Protein AF-U1P4Q9-F1 (afdb_monomer_lite)

Structure (mmCIF, N/CA/C/O backbone):
data_AF-U1P4Q9-F1
#
_entry.id   AF-U1P4Q9-F1
#
loop_
_atom_site.group_PDB
_atom_site.id
_atom_site.type_symbol
_atom_site.label_atom_id
_atom_site.label_alt_id
_atom_site.label_comp_id
_atom_site.label_asym_id
_atom_site.label_entity_id
_atom_site.label_seq_id
_atom_site.pdbx_PDB_ins_code
_atom_site.Cartn_x
_atom_site.Cartn_y
_atom_site.Cartn_z
_atom_site.occupancy
_atom_site.B_iso_or_equiv
_atom_site.auth_seq_id
_atom_site.auth_comp_id
_atom_site.auth_asym_id
_atom_site.auth_atom_id
_atom_site.pdbx_PDB_model_num
ATOM 1 N N . MET A 1 1 ? -5.767 1.152 -58.302 1.00 47.34 1 MET A N 1
ATOM 2 C CA . MET A 1 1 ? -4.798 1.566 -57.270 1.00 47.34 1 MET A CA 1
ATOM 3 C C . MET A 1 1 ? -5.440 1.253 -55.922 1.00 47.34 1 MET A C 1
ATOM 5 O O . MET A 1 1 ? -6.352 1.966 -55.531 1.00 47.34 1 MET A O 1
ATOM 9 N N . LEU A 1 2 ? -5.078 0.125 -55.308 1.00 56.62 2 LEU A N 1
ATOM 10 C CA . LEU A 1 2 ? -5.417 -0.245 -53.924 1.00 56.62 2 LEU A CA 1
ATOM 11 C C . LEU A 1 2 ? -4.106 -0.182 -53.114 1.00 56.62 2 LEU A C 1
ATOM 13 O O . LEU A 1 2 ? -3.075 -0.543 -53.689 1.00 56.62 2 LEU A O 1
ATOM 17 N N . PRO A 1 3 ? -4.105 0.260 -51.844 1.00 65.81 3 PRO A N 1
ATOM 18 C CA . PRO A 1 3 ? -2.926 0.157 -50.985 1.00 65.81 3 PRO A CA 1
ATOM 19 C C . PRO A 1 3 ? -2.698 -1.303 -50.535 1.00 65.81 3 PRO A C 1
ATOM 21 O O . PRO A 1 3 ? -3.658 -2.080 -50.515 1.00 65.81 3 PRO A O 1
ATOM 24 N N . PRO A 1 4 ? -1.456 -1.701 -50.198 1.00 64.56 4 PRO A N 1
ATOM 25 C CA . PRO A 1 4 ? -1.182 -3.022 -49.634 1.00 64.56 4 PRO A CA 1
ATOM 26 C C . PRO A 1 4 ? -1.736 -3.145 -48.199 1.00 64.56 4 PRO A C 1
ATOM 28 O O . PRO A 1 4 ? -1.880 -2.126 -47.517 1.00 64.56 4 PRO A O 1
ATOM 31 N N . PRO A 1 5 ? -2.061 -4.367 -47.734 1.00 52.88 5 PRO A N 1
ATOM 32 C CA . PRO A 1 5 ? -2.440 -4.606 -46.347 1.00 52.88 5 PRO A CA 1
ATOM 33 C C . PRO A 1 5 ? -1.227 -4.411 -45.431 1.00 52.88 5 PRO A C 1
ATOM 35 O O . PRO A 1 5 ? -0.113 -4.798 -45.779 1.00 52.88 5 PRO A O 1
ATOM 38 N N . ALA A 1 6 ? -1.459 -3.793 -44.275 1.00 51.81 6 ALA A N 1
ATOM 39 C CA . ALA A 1 6 ? -0.475 -3.682 -43.211 1.00 51.81 6 ALA A CA 1
ATOM 40 C C . ALA A 1 6 ? -0.180 -5.078 -42.644 1.00 51.81 6 ALA A C 1
ATOM 42 O O . ALA A 1 6 ? -1.086 -5.743 -42.138 1.00 51.81 6 ALA A O 1
ATOM 43 N N . GLU A 1 7 ? 1.073 -5.516 -42.747 1.00 49.03 7 GLU A N 1
ATOM 44 C CA . GLU A 1 7 ? 1.612 -6.572 -41.895 1.00 49.03 7 GLU A CA 1
ATOM 45 C C . GLU A 1 7 ? 1.683 -6.011 -40.471 1.00 49.03 7 GLU A C 1
ATOM 47 O O . GLU A 1 7 ? 2.450 -5.092 -40.192 1.00 49.03 7 GLU A O 1
ATOM 52 N N . ALA A 1 8 ? 0.808 -6.504 -39.596 1.00 46.16 8 ALA A N 1
ATOM 53 C CA . ALA A 1 8 ? 0.954 -6.350 -38.157 1.00 46.16 8 ALA A CA 1
ATOM 54 C C . ALA A 1 8 ? 1.816 -7.523 -37.686 1.00 46.16 8 ALA A C 1
ATOM 56 O O . ALA A 1 8 ? 1.303 -8.613 -37.426 1.00 46.16 8 ALA A O 1
ATOM 57 N N . ASP A 1 9 ? 3.128 -7.300 -37.698 1.00 43.53 9 ASP A N 1
ATOM 58 C CA . ASP A 1 9 ? 4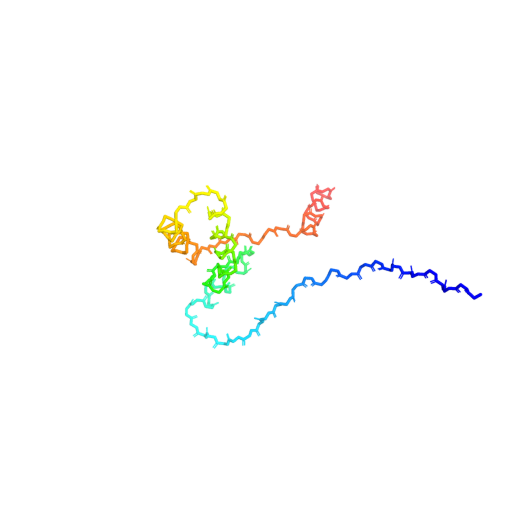.090 -8.189 -37.063 1.00 43.53 9 ASP A CA 1
ATOM 59 C C . ASP A 1 9 ? 3.959 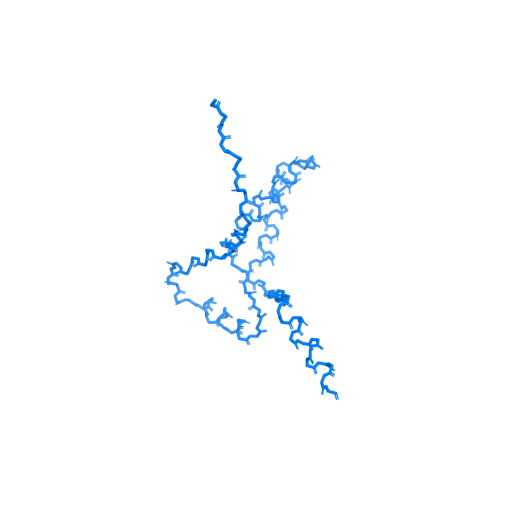-8.071 -35.540 1.00 43.53 9 ASP A C 1
ATOM 61 O O . ASP A 1 9 ? 3.588 -7.022 -35.004 1.00 43.53 9 ASP A O 1
ATOM 65 N N . SER A 1 10 ? 4.163 -9.203 -34.882 1.00 47.72 10 SER A N 1
ATOM 66 C CA . SER A 1 10 ? 4.029 -9.377 -33.440 1.00 47.72 10 SER A CA 1
ATOM 67 C C . SER A 1 10 ? 5.323 -8.988 -32.731 1.00 47.72 10 SER A C 1
ATOM 69 O O . SER A 1 10 ? 6.371 -8.918 -33.360 1.00 47.72 10 SER A O 1
ATOM 71 N N . ASP A 1 11 ? 5.219 -8.881 -31.406 1.00 40.66 11 ASP A N 1
ATOM 72 C CA . ASP A 1 11 ? 6.331 -8.868 -30.451 1.00 40.66 11 ASP A CA 1
ATOM 73 C C . ASP A 1 11 ? 7.120 -7.555 -30.360 1.00 40.66 11 ASP A C 1
ATOM 75 O O . ASP A 1 11 ? 7.986 -7.268 -31.178 1.00 40.66 11 ASP A O 1
ATOM 79 N N . ASP A 1 12 ? 6.831 -6.789 -29.305 1.00 38.91 12 ASP A N 1
ATOM 80 C CA . ASP A 1 12 ? 7.899 -6.271 -28.449 1.00 38.91 12 ASP A CA 1
ATOM 81 C C . ASP A 1 12 ? 7.326 -5.973 -27.057 1.00 38.91 12 ASP A C 1
ATOM 83 O O . ASP A 1 12 ? 6.760 -4.915 -26.775 1.00 38.91 12 ASP A O 1
ATOM 87 N N . ALA A 1 13 ? 7.374 -6.997 -26.210 1.00 48.72 13 ALA A N 1
ATOM 88 C CA . ALA A 1 13 ? 7.365 -6.813 -24.775 1.00 48.72 13 ALA A CA 1
ATOM 89 C C . ALA A 1 13 ? 8.809 -6.510 -24.358 1.00 48.72 13 ALA A C 1
ATOM 91 O O . ALA A 1 13 ? 9.572 -7.435 -24.091 1.00 48.72 13 ALA A O 1
ATOM 92 N N . GLU A 1 14 ? 9.167 -5.231 -24.286 1.00 38.53 1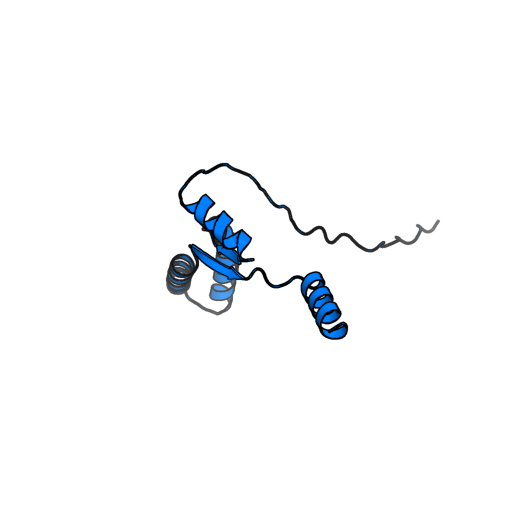4 GLU A N 1
ATOM 93 C CA . GLU A 1 14 ? 10.311 -4.781 -23.493 1.00 38.53 14 GLU A CA 1
ATOM 94 C C . GLU A 1 14 ? 9.791 -4.165 -22.191 1.00 38.53 14 GLU A C 1
ATOM 96 O O . GLU A 1 14 ? 9.450 -2.990 -22.077 1.00 38.53 14 GLU A O 1
ATOM 101 N N . ASP A 1 15 ? 9.664 -5.070 -21.221 1.00 37.75 15 ASP A N 1
ATOM 102 C CA . ASP A 1 15 ? 9.790 -4.803 -19.797 1.00 37.75 15 ASP A CA 1
ATOM 103 C C . ASP A 1 15 ? 11.225 -4.354 -19.476 1.00 37.75 15 ASP A C 1
ATOM 105 O O . ASP A 1 15 ? 12.192 -4.820 -20.082 1.00 37.75 15 ASP A O 1
ATOM 109 N N . SER A 1 16 ? 11.335 -3.543 -18.424 1.00 40.88 16 SER A N 1
ATOM 110 C CA . SER A 1 16 ? 12.568 -3.180 -17.725 1.00 40.88 16 SER A CA 1
ATOM 111 C C . SER A 1 16 ? 13.360 -1.982 -18.259 1.00 40.88 16 SER A C 1
ATOM 113 O O . SER A 1 16 ? 14.549 -2.069 -18.567 1.00 40.88 16 SER A O 1
ATOM 115 N N . GLU A 1 17 ? 12.755 -0.798 -18.156 1.00 34.91 17 GLU A N 1
ATOM 116 C CA . GLU A 1 17 ? 13.523 0.408 -17.820 1.00 34.91 17 GLU A CA 1
ATOM 117 C C . GLU A 1 17 ? 13.980 0.267 -16.353 1.00 34.91 17 GLU A C 1
ATOM 119 O O . GLU A 1 17 ? 13.399 0.807 -15.415 1.00 34.91 17 GLU A O 1
ATOM 124 N N . THR A 1 18 ? 15.012 -0.552 -16.143 1.00 40.09 18 THR A N 1
ATOM 125 C CA . THR A 1 18 ? 15.824 -0.517 -14.928 1.00 40.09 18 THR A CA 1
ATOM 126 C C . THR A 1 18 ? 16.584 0.809 -14.948 1.00 40.09 18 THR A C 1
ATOM 128 O O . THR A 1 18 ? 17.717 0.869 -15.435 1.00 40.09 18 THR A O 1
ATOM 131 N N . ASP A 1 19 ? 15.980 1.877 -14.423 1.00 32.09 19 ASP A N 1
ATOM 132 C CA . ASP A 1 19 ? 16.694 3.125 -14.148 1.00 32.09 19 ASP A CA 1
ATOM 133 C C . ASP A 1 19 ? 17.592 2.915 -12.918 1.00 32.09 19 ASP A C 1
ATOM 135 O O . ASP A 1 19 ? 17.296 3.258 -11.776 1.00 32.09 19 ASP A O 1
ATOM 139 N N . SER A 1 20 ? 18.720 2.241 -13.149 1.00 52.50 20 SER A N 1
ATOM 140 C CA . SER A 1 20 ? 19.851 2.216 -12.222 1.00 52.50 20 SER A CA 1
ATOM 141 C C . SER A 1 20 ? 20.508 3.594 -12.247 1.00 52.50 20 SER A C 1
ATOM 143 O O . SER A 1 20 ? 21.491 3.816 -12.957 1.00 52.50 20 SER A O 1
ATOM 145 N N . GLY A 1 21 ? 19.898 4.515 -11.498 1.00 42.97 21 GLY A N 1
ATOM 146 C CA . GLY A 1 21 ? 19.987 5.941 -11.767 1.00 42.97 21 GLY A CA 1
ATOM 147 C C . GLY A 1 21 ? 20.701 6.837 -10.761 1.00 42.97 21 GLY A C 1
ATOM 148 O O . GLY A 1 21 ? 21.223 7.840 -11.218 1.00 42.97 21 GLY A O 1
ATOM 149 N N . GLU A 1 22 ? 20.822 6.557 -9.451 1.00 38.38 22 GLU A N 1
ATOM 150 C CA . GLU A 1 22 ? 21.646 7.440 -8.598 1.00 38.38 22 GLU A CA 1
ATOM 151 C C . GLU A 1 22 ? 22.199 6.806 -7.311 1.00 38.38 22 GLU A C 1
ATOM 153 O O . GLU A 1 22 ? 21.557 6.067 -6.571 1.00 38.38 22 GLU A O 1
ATOM 158 N N . SER A 1 23 ? 23.476 7.089 -7.062 1.00 50.41 23 SER A N 1
ATOM 159 C CA . SER A 1 23 ? 24.290 6.512 -5.997 1.00 50.41 23 SER A CA 1
ATOM 160 C C . SER A 1 23 ? 23.989 7.144 -4.636 1.00 50.41 23 SER A C 1
ATOM 162 O O . SER A 1 23 ? 24.527 8.204 -4.318 1.00 50.41 23 SER A O 1
ATOM 164 N N . SER A 1 24 ? 23.256 6.446 -3.767 1.00 46.91 24 SER A N 1
ATOM 165 C CA . SER A 1 24 ? 23.185 6.767 -2.336 1.00 46.91 24 SER A CA 1
ATOM 166 C C . SER A 1 24 ? 23.798 5.631 -1.507 1.00 46.91 24 SER A C 1
ATOM 168 O O . SER A 1 24 ? 23.143 4.701 -1.060 1.00 46.91 24 SER A O 1
ATOM 170 N N . SER A 1 25 ? 25.116 5.671 -1.283 1.00 52.28 25 SER A N 1
ATOM 171 C CA . SER A 1 25 ? 25.810 4.708 -0.408 1.00 52.28 25 SER A CA 1
ATOM 172 C C . SER A 1 25 ? 25.446 4.945 1.071 1.00 52.28 25 SER A C 1
ATOM 174 O O . SER A 1 25 ? 26.260 5.431 1.854 1.00 52.28 25 SER A O 1
ATOM 176 N N . GLY A 1 26 ? 24.209 4.622 1.452 1.00 54.97 26 GLY A N 1
ATOM 177 C CA . GLY A 1 26 ? 23.686 4.623 2.818 1.00 54.97 26 GLY A CA 1
ATOM 178 C C . GLY A 1 26 ? 23.390 3.205 3.334 1.00 54.97 26 GLY A C 1
ATOM 179 O O . GLY A 1 26 ? 23.430 2.246 2.560 1.00 54.97 26 GLY A O 1
ATOM 180 N N . PRO A 1 27 ? 23.063 3.038 4.631 1.00 58.94 27 PRO A N 1
ATOM 181 C CA . PRO A 1 27 ? 22.735 1.742 5.244 1.00 58.94 27 PRO A CA 1
ATOM 182 C C . PRO A 1 27 ? 21.603 0.965 4.538 1.00 58.94 27 PRO A C 1
ATOM 184 O O . PRO A 1 27 ? 21.546 -0.259 4.669 1.00 58.94 27 PRO A O 1
ATOM 187 N N . GLY A 1 28 ? 20.758 1.641 3.748 1.00 65.31 28 GLY A N 1
ATOM 188 C CA . GLY A 1 28 ? 19.750 1.018 2.881 1.00 65.31 28 GLY A CA 1
ATOM 189 C C . GLY A 1 28 ? 20.344 0.147 1.767 1.00 65.31 28 GLY A C 1
ATOM 190 O O . GLY A 1 28 ? 19.892 -0.979 1.572 1.00 65.31 28 GLY A O 1
ATOM 191 N N . THR A 1 29 ? 21.436 0.577 1.123 1.00 74.81 29 THR A N 1
ATOM 192 C CA . THR A 1 29 ? 22.045 -0.166 -0.004 1.00 74.81 29 THR A CA 1
ATOM 193 C C . THR A 1 29 ? 22.658 -1.502 0.408 1.00 74.81 29 THR A C 1
ATOM 195 O O . THR A 1 29 ? 22.549 -2.488 -0.318 1.00 74.81 29 THR A O 1
ATOM 198 N N . LEU A 1 30 ? 23.243 -1.581 1.609 1.00 77.25 30 LEU A N 1
ATOM 199 C CA . LEU A 1 30 ? 23.754 -2.839 2.166 1.00 77.25 30 LEU A CA 1
ATOM 200 C C . LEU A 1 30 ? 22.618 -3.826 2.458 1.00 77.25 30 LEU A C 1
ATOM 202 O O . LEU A 1 30 ? 22.739 -5.016 2.164 1.00 77.25 30 LEU A O 1
ATOM 206 N N . LYS A 1 31 ? 21.508 -3.336 3.027 1.00 76.88 31 LYS A N 1
ATOM 207 C CA . LYS A 1 31 ? 20.325 -4.155 3.321 1.00 76.88 31 LYS A CA 1
ATOM 208 C C . LYS A 1 31 ? 19.686 -4.654 2.02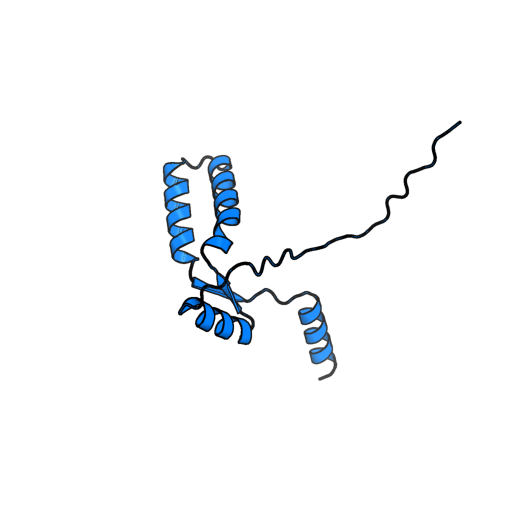3 1.00 76.88 31 LYS A C 1
ATOM 210 O O . LYS A 1 31 ? 19.363 -5.835 1.932 1.00 76.88 31 LYS A O 1
ATOM 215 N N . ARG A 1 32 ? 19.602 -3.788 1.009 1.00 75.62 32 ARG A N 1
ATOM 216 C CA . ARG A 1 32 ? 19.131 -4.105 -0.345 1.00 75.62 32 ARG A CA 1
ATOM 217 C C . ARG A 1 32 ? 19.980 -5.195 -0.996 1.00 75.62 32 ARG A C 1
ATOM 219 O O . ARG A 1 32 ? 19.433 -6.202 -1.431 1.00 75.62 32 ARG A O 1
ATOM 226 N N . ALA A 1 33 ? 21.308 -5.067 -0.971 1.00 78.00 33 ALA A N 1
ATOM 227 C CA . ALA A 1 33 ? 22.211 -6.090 -1.506 1.00 78.00 33 ALA A CA 1
ATOM 228 C C . ALA A 1 33 ? 22.069 -7.443 -0.781 1.00 78.00 33 ALA A C 1
ATOM 230 O O . ALA A 1 33 ? 22.076 -8.500 -1.414 1.00 78.00 33 ALA A O 1
ATOM 231 N N . ALA A 1 34 ? 21.895 -7.425 0.545 1.00 77.31 34 ALA A N 1
ATOM 232 C CA . ALA A 1 34 ? 21.665 -8.636 1.329 1.00 77.31 34 ALA A CA 1
ATOM 233 C C . ALA A 1 34 ? 20.307 -9.292 1.021 1.00 77.31 34 ALA A C 1
ATOM 235 O O . ALA A 1 34 ? 20.232 -10.515 0.916 1.00 77.31 34 ALA A O 1
ATOM 236 N N . ALA A 1 35 ? 19.244 -8.502 0.851 1.00 76.06 35 ALA A N 1
ATOM 237 C CA . ALA A 1 35 ? 17.933 -9.005 0.451 1.00 76.06 35 ALA A CA 1
ATOM 238 C C . ALA A 1 35 ? 17.985 -9.633 -0.948 1.00 76.06 35 ALA A C 1
ATOM 240 O O . ALA A 1 35 ? 17.508 -10.758 -1.125 1.00 76.06 35 ALA A O 1
ATOM 241 N N . PHE A 1 36 ? 18.661 -8.975 -1.892 1.00 75.00 36 PHE A N 1
ATOM 242 C CA . PHE A 1 36 ? 18.804 -9.448 -3.266 1.00 75.00 36 PHE A CA 1
ATOM 243 C C . PHE A 1 36 ? 19.525 -10.800 -3.336 1.00 75.00 36 PHE A C 1
ATOM 245 O O . PHE A 1 36 ? 19.073 -11.712 -4.021 1.00 75.00 36 PHE A O 1
ATOM 252 N N . ALA A 1 37 ? 20.572 -10.995 -2.525 1.00 80.94 37 ALA A N 1
ATOM 253 C CA . ALA A 1 37 ? 21.250 -12.289 -2.395 1.00 80.94 37 ALA A CA 1
ATOM 254 C C . ALA A 1 37 ? 20.328 -13.421 -1.894 1.00 80.94 37 ALA A C 1
ATOM 256 O O . ALA A 1 37 ? 20.608 -14.596 -2.120 1.00 80.94 37 ALA A O 1
ATOM 257 N N . THR A 1 38 ? 19.231 -13.079 -1.214 1.00 78.12 38 THR A N 1
ATOM 258 C CA . THR A 1 38 ? 18.206 -14.032 -0.758 1.00 78.12 38 THR A CA 1
ATOM 259 C C . THR A 1 38 ? 17.005 -14.144 -1.704 1.00 78.12 38 THR A C 1
ATOM 261 O O . THR A 1 38 ? 16.017 -14.784 -1.339 1.00 78.12 38 THR A O 1
ATOM 264 N N . GLY A 1 39 ? 17.072 -13.532 -2.893 1.00 75.00 39 GLY A N 1
ATOM 265 C CA . GLY A 1 39 ? 15.974 -13.500 -3.866 1.00 75.00 39 GLY A CA 1
ATOM 266 C C . GLY A 1 39 ? 14.806 -12.619 -3.423 1.00 75.00 39 GLY A C 1
ATOM 267 O O . GLY A 1 39 ? 13.648 -12.898 -3.731 1.00 75.00 39 GLY A O 1
ATOM 268 N N . LYS A 1 40 ? 15.081 -11.595 -2.613 1.00 79.25 40 LYS A N 1
ATOM 269 C CA . LYS A 1 40 ? 14.065 -10.680 -2.105 1.00 79.25 40 LYS A CA 1
ATOM 270 C C . LYS A 1 40 ? 14.423 -9.243 -2.449 1.00 79.25 40 LYS A C 1
ATOM 272 O O . LYS A 1 40 ? 15.593 -8.874 -2.417 1.00 79.25 40 LYS A O 1
ATOM 277 N N . VAL A 1 41 ? 13.416 -8.429 -2.715 1.00 81.56 41 VAL A N 1
ATOM 278 C CA . VAL A 1 41 ? 13.572 -6.997 -2.966 1.00 81.56 41 VAL A CA 1
ATOM 279 C C . VAL A 1 41 ? 12.987 -6.228 -1.790 1.00 81.56 41 VAL A C 1
ATOM 281 O O . VAL A 1 41 ? 11.987 -6.637 -1.197 1.00 81.56 41 VAL A O 1
ATOM 284 N N . ILE A 1 42 ? 13.694 -5.175 -1.389 1.00 85.88 42 ILE A N 1
ATOM 285 C CA . ILE A 1 42 ? 13.231 -4.234 -0.371 1.00 85.88 42 ILE A CA 1
ATOM 286 C C . ILE A 1 42 ? 12.473 -3.145 -1.105 1.00 85.88 42 ILE A C 1
ATOM 288 O O . ILE A 1 42 ? 13.019 -2.606 -2.060 1.00 85.88 42 ILE A O 1
ATOM 292 N N . ILE A 1 43 ? 11.265 -2.857 -0.639 1.00 86.31 43 ILE A N 1
ATOM 293 C CA . ILE A 1 43 ? 10.440 -1.767 -1.153 1.00 86.31 43 ILE A CA 1
ATOM 294 C C . ILE A 1 43 ? 11.000 -0.443 -0.630 1.00 86.31 43 ILE A C 1
ATOM 296 O O . ILE A 1 43 ? 11.196 -0.291 0.583 1.00 86.31 43 ILE A O 1
ATOM 300 N N . GLU A 1 44 ? 11.264 0.493 -1.529 1.00 86.56 44 GLU A N 1
ATOM 301 C CA . GLU A 1 44 ? 11.613 1.877 -1.216 1.00 86.56 44 GLU A CA 1
ATOM 302 C C . GLU A 1 44 ? 10.433 2.828 -1.451 1.00 86.56 44 GLU A C 1
ATOM 304 O O . GLU A 1 44 ? 9.375 2.419 -1.916 1.00 86.56 44 GLU A O 1
ATOM 309 N N . GLU A 1 45 ? 10.607 4.090 -1.059 1.00 86.88 45 GLU A N 1
ATOM 310 C CA . GLU A 1 45 ? 9.593 5.140 -1.222 1.00 86.88 45 GLU A CA 1
ATOM 311 C C . GLU A 1 45 ? 9.282 5.370 -2.708 1.00 86.88 45 GLU A C 1
ATOM 313 O O . GLU A 1 45 ? 8.120 5.319 -3.102 1.00 86.88 45 GLU A O 1
ATOM 318 N N . ASP A 1 46 ? 10.324 5.459 -3.544 1.00 87.06 46 ASP A N 1
ATOM 319 C CA . ASP A 1 46 ? 10.191 5.625 -4.997 1.00 87.06 46 ASP A CA 1
ATOM 320 C C . ASP A 1 46 ? 9.408 4.467 -5.655 1.00 87.06 46 ASP A C 1
ATOM 322 O O . ASP A 1 46 ? 8.698 4.663 -6.638 1.00 87.06 46 ASP A O 1
ATOM 326 N N . ASP A 1 47 ? 9.484 3.251 -5.091 1.00 88.06 47 ASP A N 1
ATOM 327 C CA . ASP A 1 47 ? 8.761 2.076 -5.604 1.00 88.06 47 ASP A CA 1
ATOM 328 C C . ASP A 1 47 ? 7.245 2.138 -5.320 1.00 88.06 47 ASP A C 1
ATOM 330 O O . ASP A 1 47 ? 6.476 1.333 -5.856 1.00 88.06 47 ASP A O 1
ATOM 334 N N . LEU A 1 48 ? 6.806 3.030 -4.426 1.00 90.62 48 LEU A N 1
ATOM 335 C CA . LEU A 1 48 ? 5.418 3.143 -3.981 1.00 90.62 48 LEU A CA 1
ATOM 336 C C . LEU A 1 48 ? 4.667 4.314 -4.610 1.00 90.62 48 LEU A C 1
ATOM 338 O O . LEU A 1 48 ? 3.441 4.277 -4.578 1.00 90.62 48 LEU A O 1
ATOM 342 N N . GLU A 1 49 ? 5.343 5.296 -5.208 1.00 92.38 49 GLU A N 1
ATOM 343 C CA . GLU A 1 49 ? 4.697 6.496 -5.761 1.00 92.38 49 GLU A CA 1
ATOM 344 C C . GLU A 1 49 ? 3.572 6.158 -6.755 1.00 92.38 49 GLU A C 1
ATOM 346 O O . GLU A 1 49 ? 2.405 6.485 -6.516 1.00 92.38 49 GLU A O 1
ATOM 351 N N . ASP A 1 50 ? 3.901 5.440 -7.833 1.00 93.38 50 ASP A N 1
ATOM 352 C CA . ASP A 1 50 ? 2.930 5.058 -8.863 1.00 93.38 50 ASP A CA 1
ATOM 353 C C . ASP A 1 50 ? 1.829 4.119 -8.310 1.00 93.38 50 ASP A C 1
ATOM 355 O O . ASP A 1 50 ? 0.643 4.415 -8.496 1.00 93.38 50 ASP A O 1
ATOM 359 N N . PRO A 1 51 ? 2.145 3.028 -7.571 1.00 93.44 51 PRO A N 1
ATOM 360 C CA . PRO A 1 51 ? 1.119 2.169 -6.972 1.00 93.44 51 PRO A CA 1
ATOM 361 C C . PRO A 1 51 ? 0.188 2.872 -5.975 1.00 93.44 51 PRO A C 1
ATOM 363 O O . PRO A 1 51 ? -0.996 2.529 -5.898 1.00 93.44 51 PRO A O 1
ATOM 366 N N . LEU A 1 52 ? 0.696 3.820 -5.183 1.00 95.31 52 LEU A N 1
ATOM 367 C CA . LEU A 1 52 ? -0.118 4.591 -4.242 1.00 95.31 52 LEU A CA 1
ATOM 368 C C . LEU A 1 52 ? -1.031 5.564 -4.987 1.00 95.31 52 LEU A C 1
ATOM 370 O O . LEU A 1 52 ? -2.200 5.677 -4.626 1.00 95.31 52 LEU A O 1
ATOM 374 N N . TRP A 1 53 ? -0.557 6.191 -6.064 1.00 95.75 53 TRP A N 1
ATOM 375 C CA . TRP A 1 53 ? -1.398 7.030 -6.916 1.00 95.75 53 TRP A CA 1
ATOM 376 C C . TRP A 1 53 ? -2.527 6.232 -7.591 1.00 95.75 53 TRP A C 1
ATOM 378 O O . TRP A 1 53 ? -3.686 6.654 -7.603 1.00 95.75 53 TRP A O 1
ATOM 388 N N . GLU A 1 54 ? -2.235 5.033 -8.101 1.00 97.31 54 GLU A N 1
ATOM 389 C CA . GLU A 1 54 ? -3.264 4.138 -8.646 1.00 97.31 54 GLU A CA 1
ATOM 390 C C . GLU A 1 54 ? -4.290 3.727 -7.581 1.00 97.31 54 GLU A C 1
ATOM 392 O O . GLU A 1 54 ? -5.501 3.728 -7.834 1.00 97.31 54 GLU A O 1
ATOM 397 N N . LEU A 1 55 ? -3.817 3.398 -6.374 1.00 97.00 55 LEU A N 1
ATOM 398 C CA . LEU A 1 55 ? -4.675 3.068 -5.241 1.00 97.00 55 LEU A CA 1
ATOM 399 C C . LEU A 1 55 ? -5.563 4.254 -4.842 1.00 97.00 55 LEU A C 1
ATOM 401 O O . LEU A 1 55 ? -6.751 4.054 -4.594 1.00 97.00 55 LEU A O 1
ATOM 405 N N . GLU A 1 56 ? -5.023 5.473 -4.812 1.00 97.31 56 GLU A N 1
ATOM 406 C CA . GLU A 1 56 ? -5.775 6.704 -4.552 1.00 97.31 56 GLU A CA 1
ATOM 407 C C . GLU A 1 56 ? -6.940 6.840 -5.539 1.00 97.31 56 GLU A C 1
ATOM 409 O O . GLU A 1 56 ? -8.094 6.985 -5.128 1.00 97.31 56 GLU A O 1
ATOM 414 N N . MET A 1 57 ? -6.670 6.707 -6.842 1.00 96.75 57 MET A N 1
ATOM 415 C CA . MET A 1 57 ? -7.708 6.793 -7.872 1.00 96.75 57 MET A CA 1
ATOM 416 C C . MET A 1 57 ? -8.779 5.704 -7.701 1.00 96.75 57 MET A C 1
ATOM 418 O O . MET A 1 57 ? -9.973 5.993 -7.820 1.00 96.75 57 MET A O 1
ATOM 422 N N . ALA A 1 58 ? -8.382 4.473 -7.363 1.00 97.94 58 ALA A N 1
ATOM 423 C CA . ALA A 1 58 ? -9.307 3.365 -7.117 1.00 97.94 58 ALA A CA 1
ATOM 424 C C . ALA A 1 58 ? -10.184 3.577 -5.867 1.00 97.94 58 ALA A C 1
ATOM 426 O O . ALA A 1 58 ? -11.363 3.204 -5.856 1.00 97.94 58 ALA A O 1
ATOM 427 N N . LEU A 1 59 ? -9.629 4.181 -4.812 1.00 97.88 59 LEU A N 1
ATOM 428 C CA . LEU A 1 59 ? -10.371 4.541 -3.602 1.00 97.88 59 LEU A CA 1
ATOM 429 C C . LEU A 1 59 ? -11.418 5.616 -3.911 1.00 97.88 59 LEU A C 1
ATOM 431 O O . LEU A 1 59 ? -12.580 5.455 -3.535 1.00 97.88 59 LEU A O 1
ATOM 435 N N . LEU A 1 60 ? -11.045 6.654 -4.662 1.00 96.81 60 LEU A N 1
ATOM 436 C CA . LEU A 1 60 ? -11.974 7.705 -5.085 1.00 96.81 60 LEU A CA 1
ATOM 437 C C . LEU A 1 60 ? -13.102 7.159 -5.980 1.00 96.81 60 LEU A C 1
ATOM 439 O O . LEU A 1 60 ? -14.260 7.539 -5.805 1.00 96.81 60 LEU A O 1
ATOM 443 N N . GLU A 1 61 ? -12.805 6.233 -6.900 1.00 97.75 61 GLU A N 1
ATOM 444 C CA . GLU A 1 61 ? -13.830 5.549 -7.711 1.00 97.75 61 GLU A CA 1
ATOM 445 C C . GLU A 1 61 ? -14.797 4.721 -6.846 1.00 97.75 61 GLU A C 1
ATOM 447 O O . GLU A 1 61 ? -15.977 4.575 -7.174 1.00 97.75 61 GLU A O 1
ATOM 452 N N . SER A 1 62 ? -14.314 4.224 -5.708 1.00 97.56 62 SER A N 1
ATOM 453 C CA . SER A 1 62 ? -15.080 3.416 -4.758 1.00 97.56 62 SER A CA 1
ATOM 454 C C . SER A 1 62 ? -15.916 4.237 -3.763 1.00 97.56 62 SER A C 1
ATOM 456 O O . SER A 1 62 ? -16.390 3.673 -2.776 1.00 97.56 62 SER A O 1
ATOM 458 N N . ASP A 1 63 ? -16.127 5.535 -4.015 1.00 97.69 63 ASP A N 1
ATOM 459 C CA . ASP A 1 63 ? -16.871 6.462 -3.139 1.00 97.69 63 ASP A CA 1
ATOM 460 C C . ASP A 1 63 ? -16.224 6.624 -1.748 1.00 97.69 63 ASP A C 1
ATOM 462 O O . ASP A 1 63 ? -16.897 6.820 -0.733 1.00 97.69 63 ASP A O 1
ATOM 466 N N . VAL A 1 64 ? -14.893 6.509 -1.680 1.00 97.62 64 VAL A N 1
ATOM 467 C CA . VAL A 1 64 ? -14.123 6.838 -0.477 1.00 97.62 64 VAL A CA 1
ATOM 468 C C . VAL A 1 64 ? -13.807 8.330 -0.492 1.00 97.62 64 VAL A C 1
ATOM 470 O O . VAL A 1 64 ? -13.275 8.865 -1.461 1.00 97.62 64 VAL A O 1
ATOM 473 N N . GLU A 1 65 ? -14.129 9.011 0.605 1.00 98.12 65 GLU A N 1
ATOM 474 C CA . GLU A 1 65 ? -13.786 10.420 0.803 1.00 98.12 65 GLU A CA 1
ATOM 475 C C . GLU A 1 65 ? -12.265 10.624 0.794 1.00 98.12 65 GLU A C 1
ATOM 477 O O . GLU A 1 65 ? -11.528 9.834 1.387 1.00 98.12 65 GLU A O 1
ATOM 482 N N . MET A 1 66 ? -11.803 11.733 0.208 1.00 95.69 66 MET A N 1
ATOM 483 C CA . MET A 1 66 ? -10.375 12.056 0.075 1.00 95.69 66 MET A CA 1
ATOM 484 C C . MET A 1 66 ? -9.610 11.922 1.401 1.00 95.69 66 MET A C 1
ATOM 486 O O . MET A 1 66 ? -8.581 11.265 1.454 1.00 95.69 66 MET A O 1
ATOM 490 N N . SER A 1 67 ? -10.152 12.453 2.503 1.00 96.75 67 SER A N 1
ATOM 491 C CA . SER A 1 67 ? -9.484 12.396 3.813 1.00 96.75 67 SER A CA 1
ATOM 492 C C . SER A 1 67 ? -9.303 10.974 4.351 1.00 96.75 67 SER A C 1
ATOM 494 O O . SER A 1 67 ? -8.415 10.726 5.156 1.00 96.75 67 SER A O 1
ATOM 496 N N . VAL A 1 68 ? -10.184 10.047 3.963 1.00 97.75 68 VAL A N 1
ATOM 497 C CA . VAL A 1 68 ? -10.082 8.633 4.352 1.00 97.75 68 VAL A CA 1
ATOM 498 C C . VAL A 1 68 ? -9.105 7.912 3.431 1.00 97.75 68 VAL A C 1
ATOM 500 O O . VAL A 1 68 ? -8.347 7.069 3.899 1.00 97.75 68 VAL A O 1
ATOM 503 N N . ALA A 1 69 ? -9.103 8.246 2.139 1.00 97.56 69 ALA A N 1
ATOM 504 C CA . ALA A 1 69 ? -8.127 7.716 1.198 1.00 97.56 69 ALA A CA 1
ATOM 505 C C . ALA A 1 69 ? -6.698 8.105 1.605 1.00 97.56 69 ALA A C 1
ATOM 507 O O . ALA A 1 69 ? -5.851 7.224 1.685 1.00 97.56 69 ALA A O 1
ATOM 508 N N . GLU A 1 70 ? -6.465 9.373 1.958 1.00 96.12 70 GLU A N 1
ATOM 509 C CA . GLU A 1 70 ? -5.190 9.871 2.500 1.00 96.12 70 GLU A CA 1
ATOM 510 C C . GLU A 1 70 ? -4.757 9.083 3.749 1.00 96.12 70 GLU A C 1
ATOM 512 O O . GLU A 1 70 ? -3.647 8.568 3.791 1.00 96.12 70 GLU A O 1
ATOM 517 N N . GLU A 1 71 ? -5.650 8.875 4.727 1.00 97.81 71 GLU A N 1
ATOM 518 C CA . GLU A 1 71 ? -5.335 8.084 5.933 1.00 97.81 71 GLU A CA 1
ATOM 519 C C . GLU A 1 71 ? -4.940 6.630 5.599 1.00 97.81 71 GLU A C 1
ATOM 521 O O . GLU A 1 71 ? -4.048 6.045 6.227 1.00 97.81 71 GLU A O 1
ATOM 526 N N . ILE A 1 72 ? -5.598 6.032 4.601 1.00 96.88 72 ILE A N 1
ATOM 527 C CA . ILE A 1 72 ? -5.274 4.687 4.114 1.00 96.88 72 ILE A CA 1
ATOM 528 C C . ILE A 1 72 ? -3.911 4.685 3.412 1.00 96.88 72 ILE A C 1
ATOM 530 O O . ILE A 1 72 ? -3.117 3.784 3.678 1.00 96.88 72 ILE A O 1
ATOM 534 N N . LEU A 1 73 ? -3.640 5.662 2.544 1.00 96.19 73 LEU A N 1
ATOM 535 C CA . LEU A 1 73 ? -2.380 5.793 1.807 1.00 96.19 73 LEU A CA 1
ATOM 536 C C . LEU A 1 73 ? -1.203 5.961 2.769 1.00 96.19 73 LEU A C 1
ATOM 538 O O . LEU A 1 73 ? -0.274 5.162 2.691 1.00 96.19 73 LEU A O 1
ATOM 542 N N . ASP A 1 74 ? -1.304 6.873 3.741 1.00 96.25 74 ASP A N 1
ATOM 543 C CA . ASP A 1 74 ? -0.287 7.095 4.779 1.00 96.25 74 ASP A CA 1
ATOM 544 C C . ASP A 1 74 ? 0.017 5.795 5.543 1.00 96.25 74 ASP A C 1
ATOM 546 O O . ASP A 1 74 ? 1.168 5.411 5.759 1.00 96.25 74 ASP A O 1
ATOM 550 N N . THR A 1 75 ? -1.036 5.065 5.929 1.00 96.44 75 THR A N 1
ATOM 551 C CA . THR A 1 75 ? -0.890 3.791 6.645 1.00 96.44 75 THR A CA 1
ATOM 552 C C . THR A 1 75 ? -0.198 2.737 5.779 1.00 96.44 75 THR A C 1
ATOM 554 O O . THR A 1 75 ? 0.623 1.958 6.275 1.00 96.44 75 THR A O 1
ATOM 557 N N . VAL A 1 76 ? -0.546 2.665 4.492 1.00 94.31 76 VAL A N 1
ATOM 558 C CA . VAL A 1 76 ? 0.049 1.710 3.552 1.00 94.31 76 VAL A CA 1
ATOM 559 C C . VAL A 1 76 ? 1.507 2.066 3.291 1.00 94.31 76 VAL A C 1
ATOM 561 O O . VAL A 1 76 ? 2.344 1.175 3.389 1.00 94.31 76 VAL A O 1
ATOM 564 N N . GLU A 1 77 ? 1.828 3.327 3.028 1.00 92.44 77 GLU A N 1
ATOM 565 C CA . GLU A 1 77 ? 3.192 3.812 2.815 1.00 92.44 77 GLU A CA 1
ATOM 566 C C . GLU A 1 77 ? 4.097 3.464 4.006 1.00 92.44 77 GLU A C 1
ATOM 568 O O . GLU A 1 77 ? 5.092 2.752 3.840 1.00 92.44 77 GLU A O 1
ATOM 573 N N . GLU A 1 78 ? 3.696 3.835 5.229 1.00 92.38 78 GLU A N 1
ATOM 574 C CA . GLU A 1 78 ? 4.467 3.550 6.448 1.00 92.38 78 GLU A CA 1
ATOM 575 C C . GLU A 1 78 ? 4.670 2.041 6.661 1.00 92.38 78 GLU A C 1
ATOM 577 O O . GLU A 1 78 ? 5.725 1.600 7.123 1.00 92.38 78 GLU A O 1
ATOM 582 N N . THR A 1 79 ? 3.669 1.228 6.306 1.00 90.12 79 THR A N 1
ATOM 583 C CA . THR A 1 79 ? 3.751 -0.230 6.465 1.00 90.12 79 THR A CA 1
ATOM 584 C C . THR A 1 79 ? 4.586 -0.885 5.365 1.00 90.12 79 THR A C 1
ATOM 586 O O . THR A 1 79 ? 5.148 -1.954 5.593 1.00 90.12 79 THR A O 1
ATOM 589 N N . MET A 1 80 ? 4.640 -0.311 4.162 1.00 87.38 80 MET A N 1
ATOM 590 C CA . MET A 1 80 ? 5.271 -0.932 2.996 1.00 87.38 80 MET A CA 1
ATOM 591 C C . MET A 1 80 ? 6.733 -0.521 2.807 1.00 87.38 80 MET A C 1
ATOM 593 O O . MET A 1 80 ? 7.517 -1.346 2.333 1.00 87.38 80 MET A O 1
ATOM 597 N N . ILE A 1 81 ? 7.140 0.689 3.201 1.00 88.00 81 ILE A N 1
ATOM 598 C CA . ILE A 1 81 ? 8.541 1.117 3.088 1.00 88.00 81 ILE A CA 1
ATOM 599 C C . ILE A 1 81 ? 9.442 0.220 3.948 1.00 88.00 81 ILE A C 1
ATOM 601 O O . ILE A 1 81 ? 9.260 0.041 5.153 1.00 88.00 81 ILE A O 1
ATOM 605 N N . GLY A 1 82 ? 10.476 -0.348 3.327 1.00 79.38 82 GLY A N 1
ATOM 606 C CA . GLY A 1 82 ? 11.454 -1.203 3.995 1.00 79.38 82 GLY A CA 1
ATOM 607 C C . GLY A 1 82 ? 11.001 -2.649 4.219 1.00 79.38 82 GLY A C 1
ATOM 608 O O . GLY A 1 82 ? 11.807 -3.460 4.707 1.00 79.38 82 GLY A O 1
ATOM 609 N N . GLU A 1 83 ? 9.768 -2.995 3.837 1.00 82.75 83 GLU A N 1
ATOM 610 C CA . GLU A 1 83 ? 9.311 -4.379 3.763 1.00 82.75 83 GLU A CA 1
ATOM 611 C C . GLU A 1 83 ? 10.083 -5.140 2.690 1.00 82.75 83 GLU A C 1
ATOM 613 O O . GLU A 1 83 ? 10.512 -4.601 1.669 1.00 82.75 83 GLU A O 1
ATOM 618 N N . THR A 1 84 ? 10.298 -6.430 2.937 1.00 79.00 84 THR A N 1
ATOM 619 C CA . THR A 1 84 ? 11.058 -7.280 2.017 1.00 79.00 84 THR A CA 1
ATOM 620 C C . THR A 1 84 ? 10.126 -8.283 1.356 1.00 79.00 84 THR A C 1
ATOM 622 O O . THR A 1 84 ? 9.625 -9.201 2.011 1.00 79.00 84 THR A O 1
ATOM 625 N N . ARG A 1 85 ? 9.930 -8.168 0.043 1.00 74.62 85 ARG A N 1
ATOM 626 C CA . ARG A 1 85 ? 9.088 -9.086 -0.730 1.00 74.62 85 ARG A CA 1
ATOM 627 C C . ARG A 1 85 ? 9.931 -10.078 -1.514 1.00 74.62 85 ARG A C 1
ATOM 629 O O . ARG A 1 85 ? 11.037 -9.773 -1.9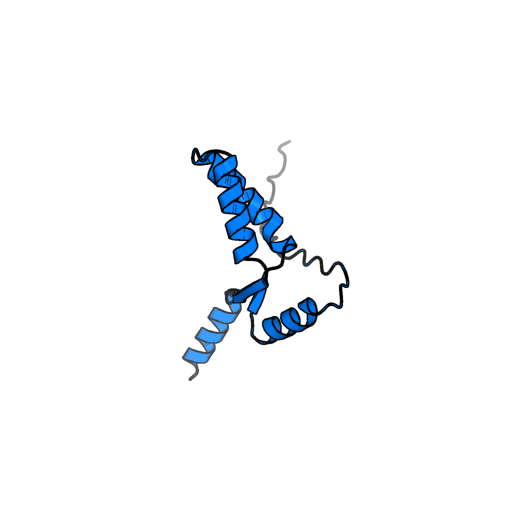45 1.00 74.62 85 ARG A O 1
ATOM 636 N N . LYS A 1 86 ? 9.422 -11.300 -1.680 1.00 73.81 86 LYS A N 1
ATOM 637 C CA . LYS A 1 86 ? 9.986 -12.215 -2.677 1.00 73.81 86 LYS A CA 1
ATOM 638 C C . LYS A 1 86 ? 9.645 -11.636 -4.043 1.00 73.81 86 LYS A C 1
ATOM 640 O O . LYS A 1 86 ? 8.458 -11.479 -4.325 1.00 73.81 86 LYS A O 1
ATOM 645 N N . GLN A 1 87 ? 10.661 -11.344 -4.852 1.00 68.00 87 GLN A N 1
ATOM 646 C CA . GLN A 1 87 ? 10.451 -11.187 -6.287 1.00 68.00 87 GLN A CA 1
ATOM 647 C C . GLN A 1 87 ? 9.794 -12.502 -6.717 1.00 68.00 87 GLN A C 1
ATOM 649 O O . GLN A 1 87 ? 10.321 -13.576 -6.418 1.00 68.00 87 GLN A O 1
ATOM 654 N N . VAL A 1 88 ? 8.571 -12.446 -7.231 1.00 61.91 88 VAL A N 1
ATOM 655 C CA . VAL A 1 88 ? 7.863 -13.649 -7.680 1.00 61.91 88 VAL A CA 1
ATOM 656 C C . VAL A 1 88 ? 8.764 -14.414 -8.648 1.00 61.91 88 VAL A C 1
ATOM 658 O O . VAL A 1 88 ? 9.343 -13.801 -9.541 1.00 61.91 88 VAL A O 1
ATOM 661 N N . GLU A 1 89 ? 8.916 -15.727 -8.424 1.00 62.88 89 GLU A N 1
ATOM 662 C CA . GLU A 1 89 ? 9.693 -16.606 -9.307 1.00 62.88 89 GLU A CA 1
ATOM 663 C C . GLU A 1 89 ? 9.213 -16.381 -10.740 1.00 62.88 89 GLU A C 1
ATOM 665 O O . GLU A 1 89 ? 8.017 -16.482 -11.038 1.00 62.88 89 GLU A O 1
ATOM 670 N N . THR A 1 90 ? 10.141 -16.036 -11.623 1.00 72.19 90 THR A N 1
ATOM 671 C CA . THR A 1 90 ? 9.840 -15.877 -13.039 1.00 72.19 90 THR A CA 1
ATOM 672 C C . THR A 1 90 ? 9.305 -17.198 -13.591 1.00 72.19 90 THR A C 1
ATOM 674 O O . THR A 1 90 ? 9.619 -18.287 -13.099 1.00 72.19 90 THR A O 1
ATOM 677 N N . THR A 1 91 ? 8.508 -17.138 -14.661 1.00 73.88 91 THR A N 1
ATOM 678 C CA . THR A 1 91 ? 8.023 -18.359 -15.331 1.00 73.88 91 THR A CA 1
ATOM 679 C C . THR A 1 91 ? 9.186 -19.292 -15.708 1.00 73.88 91 THR A C 1
ATOM 681 O O . THR A 1 91 ? 9.037 -20.510 -15.646 1.00 73.88 91 THR A O 1
ATOM 684 N N . GLY A 1 92 ? 10.362 -18.735 -16.030 1.00 73.06 92 GLY A N 1
ATOM 685 C CA . GLY A 1 92 ? 11.590 -19.492 -16.286 1.00 73.06 92 GLY A CA 1
ATOM 686 C C . GLY A 1 92 ? 12.083 -20.281 -15.071 1.00 73.06 92 GLY A C 1
ATOM 687 O O . GLY A 1 92 ? 12.330 -21.478 -15.195 1.00 73.06 92 GLY A O 1
ATOM 688 N N . GLU A 1 93 ? 12.144 -19.657 -13.894 1.00 75.44 93 GLU A N 1
ATOM 689 C CA . GLU A 1 93 ? 12.528 -20.322 -12.639 1.00 75.44 93 GLU A CA 1
ATOM 690 C C . GLU A 1 93 ? 11.524 -21.410 -12.233 1.00 75.44 93 GLU A C 1
ATOM 692 O O . GLU A 1 93 ? 11.920 -22.488 -11.787 1.00 75.44 93 GLU A O 1
ATOM 697 N N . LEU A 1 94 ? 10.224 -21.188 -12.464 1.00 78.56 94 LEU A N 1
ATOM 698 C CA . LEU A 1 94 ? 9.187 -22.198 -12.226 1.00 78.56 94 LEU A CA 1
ATOM 699 C C . LEU A 1 94 ? 9.377 -23.418 -13.142 1.00 78.56 94 LEU A C 1
ATOM 701 O O . LEU A 1 94 ? 9.253 -24.560 -12.691 1.00 78.56 94 LEU A O 1
ATOM 705 N N . VAL A 1 95 ? 9.712 -23.189 -14.415 1.00 86.75 95 VAL A N 1
ATOM 706 C CA . VAL A 1 95 ? 10.007 -24.254 -15.386 1.00 86.75 95 VAL A CA 1
ATOM 707 C C . VAL A 1 95 ? 11.302 -24.984 -15.034 1.00 86.75 95 VAL A C 1
ATOM 709 O O . VAL A 1 95 ? 11.326 -26.213 -15.080 1.00 86.75 95 VAL A O 1
ATOM 712 N N . GLU A 1 96 ? 12.359 -24.270 -14.653 1.00 84.12 96 GLU A N 1
ATOM 713 C CA . GLU A 1 96 ? 13.638 -24.865 -14.255 1.00 84.12 96 GLU A CA 1
ATOM 714 C C . GLU A 1 96 ? 13.478 -25.740 -13.008 1.00 84.12 96 GLU A C 1
ATOM 716 O O . GLU A 1 96 ? 13.905 -26.897 -12.994 1.00 84.12 96 GLU A O 1
ATOM 721 N N . ARG A 1 97 ? 12.754 -25.242 -12.005 1.00 83.44 97 ARG A N 1
ATOM 722 C CA . ARG A 1 97 ? 12.386 -25.999 -10.808 1.00 83.44 97 ARG A CA 1
ATOM 723 C C . ARG A 1 97 ? 11.573 -27.249 -11.157 1.00 83.44 97 ARG A C 1
ATOM 725 O O . ARG A 1 97 ? 11.892 -28.336 -10.681 1.00 83.44 97 ARG A O 1
ATOM 732 N N . ALA A 1 98 ? 10.548 -27.120 -12.002 1.00 89.88 98 ALA A N 1
ATOM 733 C CA . ALA A 1 98 ? 9.737 -28.257 -12.440 1.00 89.88 98 ALA A CA 1
ATOM 734 C C . ALA A 1 98 ? 10.562 -29.298 -13.220 1.00 89.88 98 ALA A C 1
ATOM 736 O O . ALA A 1 98 ? 10.332 -30.500 -13.084 1.00 89.88 98 ALA A O 1
ATOM 737 N N . LEU A 1 99 ? 11.540 -28.850 -14.012 1.00 90.06 99 LEU A N 1
ATOM 738 C CA . LEU A 1 99 ? 12.460 -29.721 -14.737 1.00 90.06 99 LEU A CA 1
ATOM 739 C C . LEU A 1 99 ? 13.411 -30.457 -13.784 1.00 90.06 99 LEU A C 1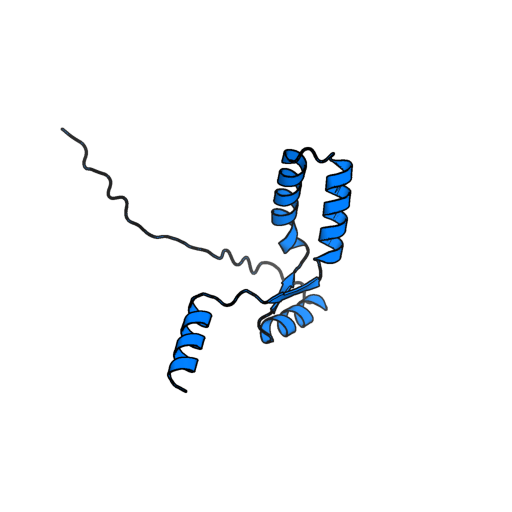
ATOM 741 O O . LEU A 1 99 ? 13.648 -31.650 -13.963 1.00 90.06 99 LEU A O 1
ATOM 745 N N . GLN A 1 100 ? 13.924 -29.776 -12.761 1.00 88.56 100 GLN A N 1
ATOM 746 C CA . GLN A 1 100 ? 14.803 -30.368 -11.756 1.00 88.56 100 GLN A CA 1
ATOM 747 C C . GLN A 1 100 ? 14.075 -31.403 -10.887 1.00 88.56 100 GLN A C 1
ATOM 749 O O . GLN A 1 100 ? 14.619 -32.483 -10.658 1.00 88.56 100 GLN A O 1
ATOM 754 N N . ASP A 1 101 ? 12.830 -31.123 -10.488 1.00 86.81 101 ASP A N 1
ATOM 755 C CA . ASP A 1 101 ? 11.965 -32.065 -9.761 1.00 86.81 101 ASP A CA 1
ATOM 756 C C . ASP A 1 101 ? 11.658 -33.326 -10.595 1.00 86.81 101 ASP A C 1
ATOM 758 O O . ASP A 1 101 ? 11.540 -34.417 -10.045 1.00 86.81 101 ASP A O 1
ATOM 762 N N . ALA A 1 102 ? 11.551 -33.206 -11.924 1.00 89.12 102 ALA A N 1
ATOM 763 C CA . ALA A 1 102 ? 11.290 -34.338 -12.819 1.00 89.12 102 ALA A CA 1
ATOM 764 C C . ALA A 1 102 ? 12.520 -35.230 -13.084 1.00 89.12 102 ALA A C 1
ATOM 766 O O . ALA A 1 102 ? 12.367 -36.352 -13.573 1.00 89.12 102 ALA A O 1
ATOM 767 N N . LEU A 1 103 ? 13.730 -34.730 -12.811 1.00 85.56 103 LEU A N 1
ATOM 768 C CA . LEU A 1 103 ? 14.999 -35.440 -13.015 1.00 85.56 103 LEU A CA 1
ATOM 769 C C . LEU A 1 103 ? 15.543 -36.107 -11.737 1.00 85.56 103 LEU A C 1
ATOM 771 O O . LEU A 1 103 ? 16.535 -36.837 -11.827 1.00 85.56 103 LEU A O 1
ATOM 775 N N . ALA A 1 104 ? 14.928 -35.850 -10.579 1.00 70.69 104 ALA A N 1
ATOM 776 C CA . ALA A 1 104 ? 15.275 -36.425 -9.276 1.00 70.69 104 ALA A CA 1
ATOM 777 C C . ALA A 1 104 ? 14.461 -37.693 -8.966 1.00 70.69 104 ALA A C 1
ATOM 779 O O . ALA A 1 104 ? 15.042 -38.611 -8.340 1.00 70.69 104 ALA A O 1
#

pLDDT: mean 76.16, std 19.59, range [32.09, 98.12]

Foldseek 3Di:
DDDDDDDPDDDDPDDDPPCPDDDDPDPVVVVQVVLVVVQKGADALVNCPVVLVVQQVVCVVVVHDNVVSVVVSVVCSVVRHRDIGRPPQDPVNVVVVVVVVVVD

Radius of gyration: 21.1 Å; chains: 1; bounding box: 43×49×64 Å

Sequence (104 aa):
MLPPPAEADSDDAEDSETDSGESSSGPGTLKRAAAFATGKVIIEEDDLEDPLWELEMALLESDVEMSVAEEILDTVEETMIGETRKQVETTGELVERALQDALA

Secondary structure (DSSP, 8-state):
--PPPP-------------------SHHHHHHHHHHHTTEEEPPSTTTHHHHHHHHHHHHHTT--HHHHHHHHHHHHHHHTT-EEEPPPPHHHHHHHHHHHHH-